Protein AF-A0A2J4ZSD4-F1 (afdb_monomer)

Radius of gyration: 16.49 Å; Cα contacts (8 Å, |Δi|>4): 83; chains: 1; bounding box: 41×46×34 Å

Solvent-accessible surface area (backbone atoms only — not comparable to full-atom values): 6356 Å² total; per-residue (Å²): 134,84,82,76,74,69,75,75,92,71,86,68,59,88,58,62,49,66,68,53,52,52,48,54,52,49,52,50,51,54,51,59,63,45,52,82,78,50,90,62,89,51,60,58,98,82,48,84,94,43,53,69,60,44,31,49,52,46,48,50,68,75,38,33,91,74,43,78,52,44,41,74,80,35,87,60,99,77,35,28,37,20,45,51,85,43,79,44,74,81,72,76,90,68,79,77,67,86,126

pLDDT: mean 73.77, std 15.35, range [35.75, 91.31]

Mean predicted aligned error: 10.5 Å

Sequence (99 aa):
MSNNQLAPCWEFQPYLAEADVQHLLSEIASVLDQLYYHQHVLDSNWSKGVRAYDWVRNHLIQNESSIPGLEMLSKGLNYVLALNKVPLQFSKDCIDNPK

Secondary structure (DSSP, 8-state):
-----PPP-----TT--HHHHHHHHHHHHHHHHHTTT-SSSS--TT-TT-HHHHHHHHHHHHSTTTSTTEEEEE-STT-EEEETTEEEE----------

Foldseek 3Di:
DDPPPPDPPPPDPPLPDPVLVVQLVVQLVVQLVCCVPDPDDQADPPDPPCRSLSSSLSSCVVCVV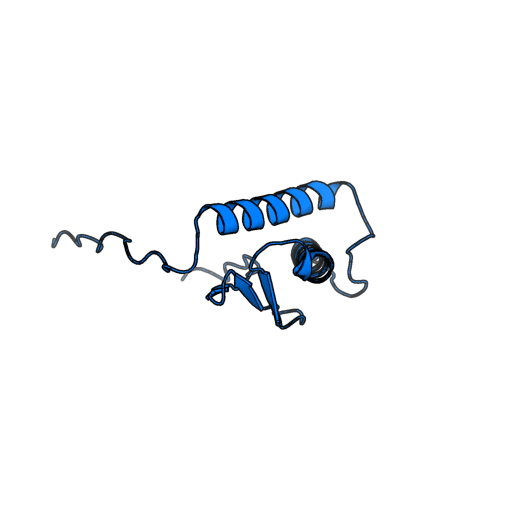VRAQWDFPDSDSQTWIGRSNRIDTDDDPPPVDDD

Organism: NCBI:txid1134687

Structure (mmCIF, N/CA/C/O backbone):
data_AF-A0A2J4ZSD4-F1
#
_entry.id   AF-A0A2J4ZSD4-F1
#
loop_
_atom_site.group_PDB
_atom_site.id
_atom_site.type_symbol
_atom_site.label_atom_id
_atom_site.label_alt_id
_atom_site.label_comp_id
_atom_site.label_asym_id
_atom_site.label_entity_id
_atom_site.label_seq_id
_atom_site.pdbx_PDB_ins_code
_atom_site.Cartn_x
_atom_site.Cartn_y
_atom_site.Cartn_z
_atom_site.occupancy
_atom_site.B_iso_or_equiv
_atom_site.auth_seq_id
_atom_site.auth_comp_id
_atom_site.auth_asym_id
_atom_site.auth_atom_id
_atom_site.pdbx_PDB_model_num
ATOM 1 N N . MET A 1 1 ? -23.871 38.882 1.358 1.00 37.03 1 MET A N 1
ATOM 2 C CA . MET A 1 1 ? -22.960 37.757 1.072 1.00 37.03 1 MET A CA 1
ATOM 3 C C . MET A 1 1 ? -22.898 36.919 2.333 1.00 37.03 1 MET A C 1
ATOM 5 O O . MET A 1 1 ? -22.421 37.416 3.343 1.00 37.03 1 MET A O 1
ATOM 9 N N . SER A 1 2 ? -23.526 35.744 2.333 1.00 42.53 2 SER A N 1
ATOM 10 C CA . SER A 1 2 ? -23.521 34.840 3.483 1.00 42.53 2 SER A CA 1
ATOM 11 C C . SER A 1 2 ? -22.122 34.252 3.634 1.00 42.53 2 SER A C 1
ATOM 13 O O . SER A 1 2 ? -21.605 33.642 2.701 1.00 42.53 2 SER A O 1
ATOM 15 N N . ASN A 1 3 ? -21.507 34.462 4.797 1.00 47.38 3 ASN A N 1
ATOM 16 C CA . ASN A 1 3 ? -20.324 33.725 5.217 1.00 47.38 3 ASN A CA 1
ATOM 17 C C . ASN A 1 3 ? -20.693 32.240 5.237 1.00 47.38 3 ASN A C 1
ATOM 19 O O . ASN A 1 3 ? -21.304 31.771 6.195 1.00 47.38 3 ASN A O 1
ATOM 23 N N . ASN A 1 4 ? -20.357 31.512 4.172 1.00 54.12 4 ASN A N 1
ATOM 24 C CA . ASN A 1 4 ? -20.376 30.058 4.181 1.00 54.12 4 ASN A CA 1
ATOM 25 C C . ASN A 1 4 ? -19.278 29.617 5.155 1.00 54.12 4 ASN A C 1
ATOM 27 O O . ASN A 1 4 ? -18.133 29.408 4.761 1.00 54.12 4 ASN A O 1
ATOM 31 N N . GLN A 1 5 ? -19.616 29.551 6.445 1.00 56.19 5 GLN A N 1
ATOM 32 C CA . GLN A 1 5 ? -18.854 28.801 7.430 1.00 56.19 5 GLN A CA 1
ATOM 33 C C . GLN A 1 5 ? -18.863 27.354 6.947 1.00 56.19 5 GLN A C 1
ATOM 35 O O . GLN A 1 5 ? -19.830 26.624 7.151 1.00 56.19 5 GLN A O 1
ATOM 40 N N . LEU A 1 6 ? -17.813 26.982 6.214 1.00 55.59 6 LEU A N 1
ATOM 41 C CA . LEU A 1 6 ? -17.515 25.595 5.901 1.00 55.59 6 LEU A CA 1
ATOM 42 C C . LEU A 1 6 ? -17.555 24.839 7.228 1.00 55.59 6 LEU A C 1
ATOM 44 O O . LEU A 1 6 ? -16.878 25.237 8.181 1.00 55.59 6 LEU A O 1
ATOM 48 N N . ALA A 1 7 ? -18.411 23.817 7.309 1.00 5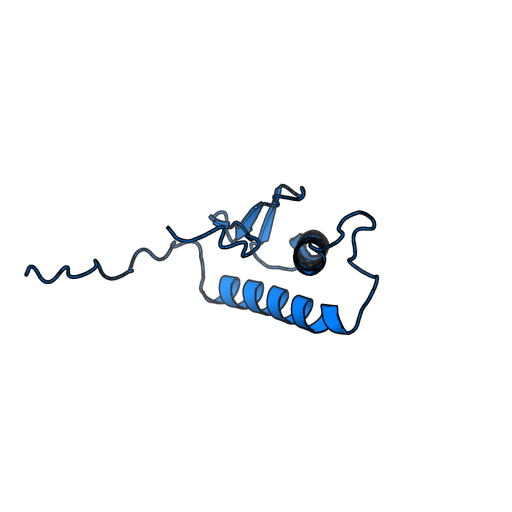4.75 7 ALA A N 1
ATOM 49 C CA . ALA A 1 7 ? -18.476 22.962 8.482 1.00 54.75 7 ALA A CA 1
ATOM 50 C C . ALA A 1 7 ? -17.051 22.468 8.755 1.00 54.75 7 ALA A C 1
ATOM 52 O O . ALA A 1 7 ? -16.398 21.981 7.827 1.00 54.75 7 ALA A O 1
ATOM 53 N N . PRO A 1 8 ? -16.519 22.669 9.967 1.00 50.78 8 PRO A N 1
ATOM 54 C CA . PRO A 1 8 ? -15.139 22.324 10.208 1.00 50.78 8 PRO A CA 1
ATOM 55 C C . PRO A 1 8 ? -14.987 20.807 10.051 1.00 50.78 8 PRO A C 1
ATOM 57 O O . PRO A 1 8 ? -15.855 20.037 10.465 1.00 50.78 8 PRO A O 1
ATOM 60 N N . CYS A 1 9 ? -13.934 20.403 9.347 1.00 56.22 9 CYS A N 1
ATOM 61 C CA . CYS A 1 9 ? -13.704 19.048 8.856 1.00 56.22 9 CYS A CA 1
ATOM 62 C C . CYS A 1 9 ? -13.376 18.100 10.029 1.00 56.22 9 CYS A C 1
ATOM 64 O O . CYS A 1 9 ? -12.222 17.737 10.221 1.00 56.22 9 CYS A O 1
ATOM 66 N N . TRP A 1 10 ? -14.354 17.760 10.874 1.00 51.56 10 TRP A N 1
ATOM 67 C CA . TRP A 1 10 ? -14.141 16.953 12.088 1.00 51.56 10 TRP A CA 1
ATOM 68 C C . TRP A 1 10 ? -14.577 15.492 11.961 1.00 51.56 10 TRP A C 1
ATOM 70 O O . TRP A 1 10 ? -14.439 14.743 12.926 1.00 51.56 10 TRP A O 1
ATOM 80 N N . GLU 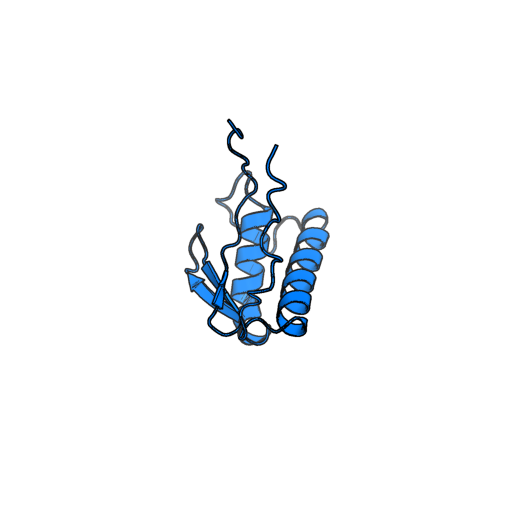A 1 11 ? -15.083 15.047 10.810 1.00 57.34 11 GLU A N 1
ATOM 81 C CA . GLU A 1 11 ? -15.359 13.621 10.593 1.00 57.34 11 GLU A CA 1
ATOM 82 C C . GLU A 1 11 ? -14.063 12.873 10.260 1.00 57.34 11 GLU A C 1
ATOM 84 O O . GLU A 1 11 ? -13.826 12.430 9.137 1.00 57.34 11 GLU A O 1
ATOM 89 N N . PHE A 1 12 ? -13.193 12.737 11.261 1.00 60.97 12 PHE A N 1
ATOM 90 C CA . PHE A 1 12 ? -12.116 11.761 11.203 1.00 60.97 12 PHE A CA 1
ATOM 91 C C . PHE A 1 12 ? -12.736 10.368 11.280 1.00 60.97 12 PHE A C 1
ATOM 93 O O . PHE A 1 12 ? -13.507 10.069 12.194 1.00 60.97 12 PHE A O 1
ATOM 100 N N . GLN A 1 13 ? -12.415 9.509 10.312 1.00 67.88 13 GLN A N 1
ATOM 101 C CA . GLN A 1 13 ? -12.820 8.109 10.371 1.00 67.88 13 GLN A CA 1
ATOM 102 C C . GLN A 1 13 ? -12.196 7.476 11.625 1.00 67.88 13 GLN A C 1
ATOM 104 O O . GLN A 1 13 ? -10.971 7.421 11.716 1.00 67.88 13 GLN A O 1
ATOM 109 N N . PRO A 1 14 ? -12.994 6.985 12.592 1.00 72.75 14 PRO A N 1
ATOM 110 C CA . PRO A 1 14 ? -12.490 6.572 13.906 1.00 72.75 14 PRO A CA 1
ATOM 111 C C . PRO A 1 14 ? -11.558 5.356 13.844 1.00 72.75 14 PRO A C 1
ATOM 113 O O . PRO A 1 14 ? -10.795 5.110 14.772 1.00 72.75 14 PRO A O 1
ATOM 116 N N . TYR A 1 15 ? -11.614 4.599 12.749 1.00 76.19 15 TYR A N 1
ATOM 117 C CA . TYR A 1 15 ? -10.748 3.449 12.493 1.00 76.19 15 TYR A CA 1
ATOM 118 C C . TYR A 1 15 ? -9.441 3.828 11.780 1.00 76.19 15 TYR A C 1
ATOM 120 O O . TYR A 1 15 ? -8.528 3.011 11.693 1.00 76.19 15 TYR A O 1
ATOM 128 N N . LEU A 1 16 ? -9.323 5.068 11.299 1.00 77.88 16 LEU A N 1
ATOM 129 C CA . LEU A 1 16 ? -8.135 5.578 10.628 1.00 77.88 16 LEU A CA 1
ATOM 130 C C . LEU A 1 16 ? -7.213 6.235 11.665 1.00 77.88 16 LEU A C 1
ATOM 132 O O . LEU A 1 16 ? -7.230 7.449 11.865 1.00 77.88 16 LEU A O 1
ATOM 136 N N . ALA A 1 17 ? -6.437 5.417 12.377 1.00 82.62 17 ALA A N 1
ATOM 137 C CA . ALA A 1 17 ? -5.464 5.929 13.333 1.00 82.62 17 ALA A CA 1
ATOM 138 C C . ALA A 1 17 ? -4.362 6.707 12.598 1.00 82.62 17 ALA A C 1
ATOM 140 O O . ALA A 1 17 ? -3.802 6.229 11.612 1.00 82.62 17 ALA A O 1
ATOM 141 N N . GLU A 1 18 ? -4.026 7.897 13.098 1.00 82.75 18 GLU A N 1
ATOM 142 C CA . GLU A 1 18 ? -3.033 8.779 12.470 1.00 82.75 18 GLU A CA 1
ATOM 143 C C . GLU A 1 18 ? -1.682 8.079 12.265 1.00 82.75 18 GLU A C 1
ATOM 145 O O . GLU A 1 18 ? -1.084 8.210 11.201 1.00 82.75 18 GLU A O 1
ATOM 150 N N . ALA A 1 19 ? -1.237 7.287 13.243 1.00 84.94 19 ALA A N 1
ATOM 151 C CA . ALA A 1 19 ? 0.020 6.547 13.166 1.00 84.94 19 ALA A CA 1
ATOM 152 C C . ALA A 1 19 ? 0.045 5.542 12.000 1.00 84.94 19 ALA A C 1
ATOM 154 O O . ALA A 1 19 ? 1.032 5.482 11.267 1.00 84.94 19 ALA A O 1
ATOM 155 N N . ASP A 1 20 ? -1.047 4.804 11.785 1.00 84.81 20 ASP A N 1
ATOM 156 C CA . ASP A 1 20 ? -1.144 3.814 10.706 1.00 84.81 20 ASP A CA 1
ATOM 157 C C . ASP A 1 20 ? -1.166 4.505 9.336 1.00 84.81 20 ASP A C 1
ATOM 159 O O . ASP A 1 20 ? -0.525 4.059 8.384 1.00 84.81 20 ASP A O 1
ATOM 163 N N . VAL A 1 21 ? -1.855 5.648 9.246 1.00 84.94 21 VAL A N 1
ATOM 164 C CA . VAL A 1 21 ? -1.902 6.472 8.0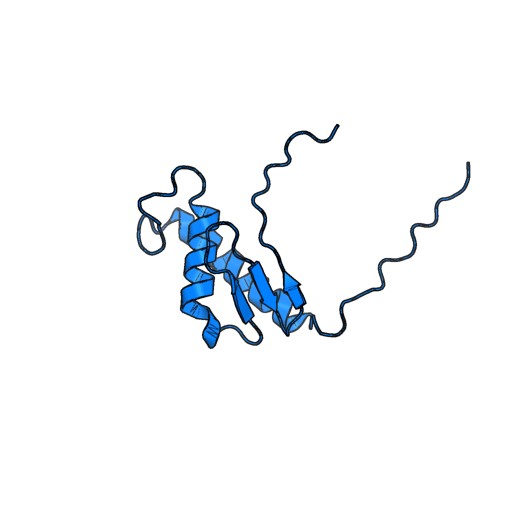30 1.00 84.94 21 VAL A CA 1
ATOM 165 C C . VAL A 1 21 ? -0.528 7.052 7.715 1.00 84.94 21 VAL A C 1
ATOM 167 O O . VAL A 1 21 ? -0.071 6.965 6.578 1.00 84.94 21 VAL A O 1
ATOM 170 N N . GLN A 1 22 ? 0.152 7.624 8.709 1.00 87.00 22 GLN A N 1
ATOM 171 C CA . GLN A 1 22 ? 1.502 8.160 8.543 1.00 87.00 22 GLN A CA 1
ATOM 172 C C . GLN A 1 22 ? 2.487 7.067 8.127 1.00 87.00 22 GLN A C 1
ATOM 174 O O . GLN A 1 22 ? 3.318 7.302 7.251 1.00 87.00 22 GLN A O 1
ATOM 179 N N . HIS A 1 23 ? 2.373 5.866 8.701 1.00 88.06 23 HIS A N 1
ATOM 180 C CA . HIS A 1 23 ? 3.208 4.735 8.320 1.00 88.06 23 HIS A CA 1
ATOM 181 C C . HIS A 1 23 ? 2.966 4.316 6.863 1.00 88.06 23 HIS A C 1
ATOM 183 O O . HIS A 1 23 ? 3.923 4.228 6.095 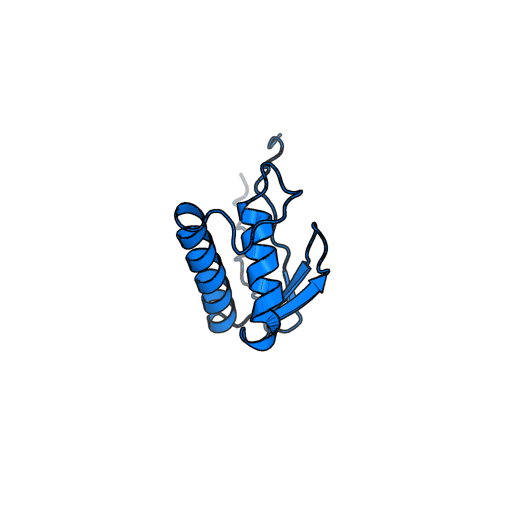1.00 88.06 23 HIS A O 1
ATOM 189 N N . LEU A 1 24 ? 1.702 4.169 6.447 1.00 87.81 24 LEU A N 1
ATOM 190 C CA . LEU A 1 24 ? 1.346 3.857 5.059 1.00 87.81 24 LEU A CA 1
ATOM 191 C C . LEU A 1 24 ? 1.857 4.926 4.077 1.00 87.81 24 LEU A C 1
ATOM 193 O O . LEU A 1 24 ? 2.410 4.595 3.030 1.00 87.81 24 LEU A O 1
ATOM 197 N N . LEU A 1 25 ? 1.700 6.211 4.407 1.00 87.44 25 LEU A N 1
ATOM 198 C CA . LEU A 1 25 ? 2.190 7.310 3.571 1.00 87.44 25 LEU A CA 1
ATOM 199 C C . LEU A 1 25 ? 3.722 7.329 3.484 1.00 87.44 25 LEU A C 1
ATOM 201 O O . LEU A 1 25 ? 4.263 7.585 2.410 1.00 87.44 25 LEU A O 1
ATOM 205 N N . SER A 1 26 ? 4.416 7.028 4.584 1.00 87.81 26 SER A N 1
ATOM 206 C CA . SER A 1 26 ? 5.879 6.920 4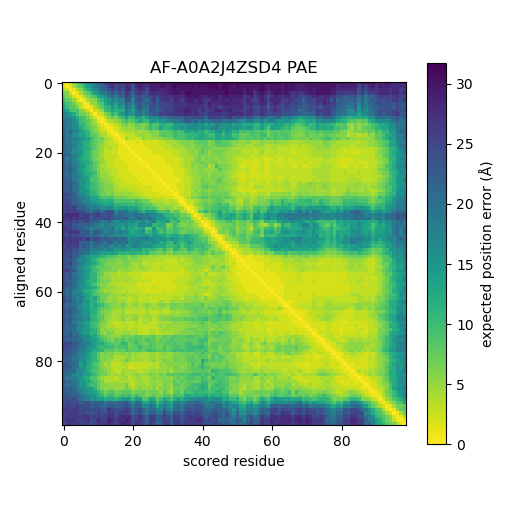.625 1.00 87.81 26 SER A CA 1
ATOM 207 C C . SER A 1 26 ? 6.397 5.767 3.757 1.00 87.81 26 SER A C 1
ATOM 209 O O . SER A 1 26 ? 7.362 5.942 3.009 1.00 87.81 26 SER A O 1
ATOM 211 N N . GLU A 1 27 ? 5.727 4.610 3.791 1.00 88.50 27 GLU A N 1
ATOM 212 C CA . GLU A 1 27 ? 6.022 3.467 2.917 1.00 88.50 27 GLU A CA 1
ATOM 213 C C . GLU A 1 27 ? 5.874 3.853 1.441 1.00 88.50 27 GLU A C 1
ATOM 215 O O . GLU A 1 27 ? 6.801 3.676 0.651 1.00 88.50 27 GLU A O 1
ATOM 220 N N . ILE A 1 28 ? 4.745 4.465 1.070 1.00 86.81 28 ILE A N 1
ATOM 221 C CA . ILE A 1 28 ? 4.500 4.911 -0.308 1.00 86.81 28 ILE A CA 1
ATOM 222 C C . ILE A 1 28 ? 5.553 5.938 -0.748 1.00 86.81 28 ILE A C 1
ATOM 224 O O . ILE A 1 28 ? 6.104 5.816 -1.842 1.00 86.81 28 ILE A O 1
ATOM 228 N N . ALA A 1 29 ? 5.868 6.929 0.091 1.00 85.38 29 ALA A N 1
ATOM 229 C CA . ALA A 1 29 ? 6.879 7.939 -0.216 1.00 85.38 29 ALA A CA 1
ATOM 230 C C . ALA A 1 29 ? 8.269 7.317 -0.429 1.00 85.38 29 ALA A C 1
ATOM 232 O O . ALA A 1 29 ? 8.942 7.640 -1.407 1.00 85.38 29 ALA A O 1
ATOM 233 N N . SER A 1 30 ? 8.666 6.377 0.432 1.00 86.00 30 SER A N 1
ATOM 234 C CA . SER A 1 30 ? 9.949 5.671 0.323 1.00 86.00 30 SER A CA 1
ATOM 235 C C . SER A 1 30 ? 10.050 4.878 -0.981 1.00 86.00 30 SER A C 1
ATOM 237 O O . SER A 1 30 ? 11.083 4.880 -1.649 1.00 86.00 30 SER A O 1
ATOM 239 N N . VAL A 1 31 ? 8.958 4.231 -1.382 1.00 85.06 31 VAL A N 1
ATOM 240 C CA . VAL A 1 31 ? 8.876 3.467 -2.632 1.00 85.06 31 VAL A CA 1
ATOM 241 C C . VAL A 1 31 ? 8.968 4.376 -3.857 1.00 85.06 31 VAL A C 1
ATOM 243 O O . VAL A 1 31 ? 9.647 4.045 -4.831 1.00 85.06 31 VAL A O 1
ATOM 246 N N . LEU A 1 32 ? 8.310 5.534 -3.811 1.00 82.19 32 LEU A N 1
ATOM 247 C CA . LEU A 1 32 ? 8.376 6.525 -4.884 1.00 82.19 32 LEU A CA 1
ATOM 248 C C . LEU A 1 32 ? 9.780 7.128 -5.027 1.00 82.19 32 LEU A C 1
ATOM 250 O O . LEU A 1 32 ? 10.211 7.367 -6.153 1.00 82.19 32 LEU A O 1
ATOM 254 N N . ASP A 1 33 ? 10.518 7.305 -3.930 1.00 82.19 33 ASP A N 1
ATOM 255 C CA . ASP A 1 33 ? 11.914 7.763 -3.968 1.00 82.19 33 ASP A CA 1
ATOM 256 C C . ASP A 1 33 ? 12.843 6.707 -4.606 1.00 82.19 33 ASP A C 1
ATOM 258 O O . ASP A 1 33 ? 13.713 7.007 -5.428 1.00 82.19 33 ASP A O 1
ATOM 262 N N . GLN A 1 34 ? 12.591 5.421 -4.332 1.00 78.81 34 GLN A N 1
ATOM 263 C CA . GLN A 1 34 ? 13.345 4.305 -4.918 1.00 78.81 34 GLN A CA 1
ATOM 264 C C . GLN A 1 34 ? 13.115 4.119 -6.423 1.00 78.81 34 GLN A C 1
ATOM 266 O O . GLN A 1 34 ? 13.983 3.554 -7.103 1.00 78.81 34 GLN A O 1
ATOM 271 N N . LEU A 1 35 ? 11.982 4.589 -6.952 1.00 75.81 35 LEU A N 1
ATOM 272 C CA . LEU A 1 35 ? 11.598 4.442 -8.358 1.00 75.81 35 LEU A CA 1
ATOM 273 C C . LEU A 1 35 ? 12.603 5.083 -9.323 1.00 75.81 35 LEU A C 1
ATOM 275 O O . LEU A 1 35 ? 12.790 4.595 -10.446 1.00 75.81 35 LEU A O 1
ATOM 279 N N . TYR A 1 36 ? 13.261 6.162 -8.893 1.00 68.19 36 TYR A N 1
ATOM 280 C CA . TYR A 1 36 ? 14.298 6.826 -9.682 1.00 68.19 36 TYR A CA 1
ATOM 281 C C . TYR A 1 36 ? 15.531 5.930 -9.884 1.00 68.19 36 TYR A C 1
ATOM 283 O O . TYR A 1 36 ? 16.144 5.952 -10.950 1.00 68.19 36 TYR A O 1
ATOM 291 N N . TYR A 1 37 ? 15.862 5.100 -8.891 1.00 68.25 37 TYR A N 1
ATOM 292 C CA . TYR A 1 37 ? 17.108 4.329 -8.849 1.00 68.25 37 TYR A CA 1
ATOM 293 C C . TYR A 1 37 ? 16.972 2.880 -9.325 1.00 68.25 37 TYR A C 1
ATOM 295 O O . TYR A 1 37 ? 17.936 2.302 -9.824 1.00 68.25 37 TYR A O 1
ATOM 303 N N . HIS A 1 38 ? 15.793 2.276 -9.190 1.00 64.25 38 HIS A N 1
ATOM 304 C CA . HIS A 1 38 ? 15.583 0.866 -9.512 1.00 64.25 38 HIS A CA 1
ATOM 305 C C . HIS A 1 38 ? 14.732 0.774 -10.759 1.00 64.25 38 HIS A C 1
ATOM 307 O O . HIS A 1 38 ? 13.579 1.159 -10.713 1.00 64.25 38 HIS A O 1
ATOM 313 N N . GLN A 1 39 ? 15.260 0.276 -11.874 1.00 60.31 39 GLN A N 1
ATOM 314 C CA . GLN A 1 39 ? 14.529 0.326 -13.143 1.00 60.31 39 GLN A CA 1
ATOM 315 C C . GLN A 1 39 ? 13.631 -0.898 -13.404 1.00 60.31 39 GLN A C 1
ATOM 317 O O . GLN A 1 39 ? 12.903 -0.871 -14.381 1.00 60.31 39 GLN A O 1
ATOM 322 N N . HIS A 1 40 ? 13.654 -1.957 -12.571 1.00 59.91 40 HIS A N 1
ATOM 323 C CA . HIS A 1 40 ? 13.057 -3.248 -12.977 1.00 59.91 40 HIS A CA 1
ATOM 324 C C . HIS A 1 40 ? 12.466 -4.166 -11.884 1.00 59.91 40 HIS A C 1
ATOM 326 O O . HIS A 1 40 ? 11.889 -5.188 -12.239 1.00 59.91 40 HIS A O 1
ATOM 332 N N . VAL A 1 41 ? 12.598 -3.882 -10.580 1.00 67.00 41 VAL A N 1
ATOM 333 C CA . VAL A 1 41 ? 12.231 -4.877 -9.539 1.00 67.00 41 VAL A CA 1
ATOM 334 C C . VAL A 1 41 ? 10.718 -5.005 -9.345 1.00 67.00 41 VAL A C 1
ATOM 336 O O . VAL A 1 41 ? 10.209 -6.120 -9.261 1.00 67.00 41 VAL A O 1
ATOM 339 N N . LEU A 1 42 ? 9.999 -3.881 -9.293 1.00 62.62 42 LEU A N 1
ATOM 340 C CA . LEU A 1 42 ? 8.541 -3.849 -9.109 1.00 62.62 42 LEU A CA 1
ATOM 341 C C . LEU A 1 42 ? 7.802 -3.387 -10.372 1.00 62.62 42 LEU A C 1
ATOM 343 O O . LEU A 1 42 ? 6.619 -3.056 -10.308 1.00 62.62 42 LEU A O 1
ATOM 347 N N . ASP A 1 43 ? 8.484 -3.379 -11.518 1.00 64.62 43 ASP A N 1
ATOM 348 C CA . ASP A 1 43 ? 7.895 -2.964 -12.786 1.00 64.62 43 ASP A CA 1
ATOM 349 C C . ASP A 1 43 ? 7.057 -4.082 -13.406 1.00 64.62 43 ASP A C 1
ATOM 351 O O . ASP A 1 43 ? 7.493 -5.219 -13.595 1.00 64.62 43 ASP A O 1
ATOM 355 N N . SER A 1 44 ? 5.842 -3.727 -13.798 1.00 62.28 44 SER A N 1
ATOM 356 C CA . SER A 1 44 ? 5.012 -4.553 -14.658 1.00 62.28 44 SER A CA 1
ATOM 357 C C . SER A 1 44 ? 5.461 -4.371 -16.114 1.00 62.28 44 SER A C 1
ATOM 359 O O . SER A 1 44 ? 5.420 -3.268 -16.655 1.00 62.28 44 SER A O 1
ATOM 361 N N . ASN A 1 45 ? 5.801 -5.457 -16.817 1.00 61.00 45 ASN A N 1
ATOM 362 C CA . ASN A 1 45 ? 6.225 -5.416 -18.234 1.00 61.00 45 ASN A CA 1
ATOM 363 C C . ASN A 1 45 ? 5.201 -4.778 -19.210 1.00 61.00 45 ASN A C 1
ATOM 365 O O . ASN A 1 45 ? 5.503 -4.555 -20.382 1.00 61.00 45 ASN A O 1
ATOM 369 N N . TRP A 1 46 ? 3.982 -4.503 -18.745 1.00 56.69 46 TRP A N 1
ATOM 370 C CA . TRP A 1 46 ? 2.828 -4.042 -19.515 1.00 56.69 46 TRP A CA 1
ATOM 371 C C . TRP A 1 46 ? 2.387 -2.607 -19.162 1.00 56.69 46 TRP A C 1
ATOM 373 O O . TRP A 1 46 ? 1.535 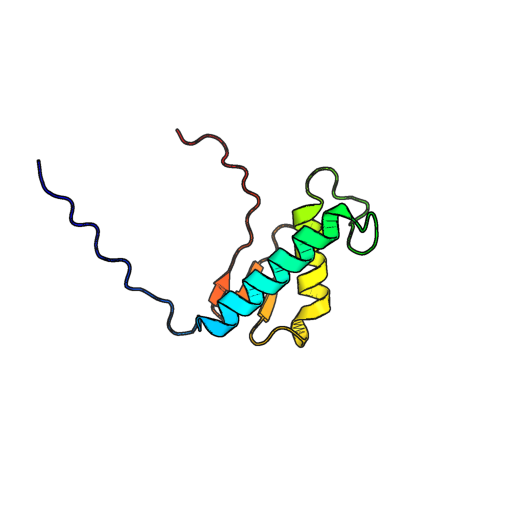-2.047 -19.849 1.00 56.69 46 TRP A O 1
ATOM 383 N N . SER A 1 47 ? 2.994 -1.966 -18.156 1.00 59.22 47 SER A N 1
ATOM 384 C CA . SER A 1 47 ? 2.547 -0.687 -17.588 1.00 59.22 47 SER A CA 1
ATOM 385 C C . SER A 1 47 ? 3.353 0.513 -18.119 1.00 59.22 47 SER A C 1
ATOM 387 O O . SER A 1 47 ? 4.071 1.198 -17.384 1.00 59.22 47 SER A O 1
ATOM 389 N N . LYS A 1 48 ? 3.271 0.791 -19.427 1.00 59.22 48 LYS A N 1
ATOM 390 C CA . LYS A 1 48 ? 3.930 1.974 -20.018 1.00 59.22 48 LYS A CA 1
ATOM 391 C C . LYS A 1 48 ? 3.218 3.262 -19.573 1.00 59.22 48 LYS A C 1
ATOM 393 O O . LYS A 1 48 ? 2.029 3.418 -19.817 1.00 59.22 48 LYS A O 1
ATOM 398 N N . GLY A 1 49 ? 3.945 4.187 -18.939 1.00 64.38 49 GLY A N 1
ATOM 399 C CA . GLY A 1 49 ? 3.433 5.507 -18.524 1.00 64.38 49 GLY A CA 1
ATOM 400 C C . GLY A 1 49 ? 2.758 5.570 -17.145 1.00 64.38 49 GLY A C 1
ATOM 401 O O . GLY A 1 49 ? 2.480 6.661 -16.665 1.00 64.38 49 GLY A O 1
ATOM 402 N N . VAL A 1 50 ? 2.551 4.433 -16.474 1.00 71.25 50 VAL A N 1
ATOM 403 C CA . VAL A 1 50 ? 1.951 4.334 -15.120 1.00 71.25 50 VAL A CA 1
ATOM 404 C C . VAL A 1 50 ? 2.883 3.612 -14.140 1.00 71.25 50 VAL A C 1
ATOM 406 O O . VAL A 1 50 ? 2.455 2.966 -13.191 1.00 71.25 50 VAL A O 1
ATOM 409 N N . ARG A 1 51 ? 4.193 3.742 -14.371 1.00 76.75 51 ARG A N 1
ATOM 410 C CA . ARG A 1 51 ? 5.246 3.027 -13.643 1.00 76.75 51 ARG A CA 1
ATOM 411 C C . ARG A 1 51 ? 5.165 3.223 -12.128 1.00 76.75 51 ARG A C 1
ATOM 413 O O . ARG A 1 51 ? 5.165 2.248 -11.396 1.00 76.75 51 ARG A O 1
ATOM 420 N N . ALA A 1 52 ? 5.019 4.465 -11.666 1.00 79.12 52 ALA A N 1
ATOM 421 C CA . ALA A 1 52 ? 4.901 4.775 -10.238 1.00 79.12 52 ALA A CA 1
ATOM 422 C C . ALA A 1 52 ? 3.671 4.148 -9.582 1.00 79.12 52 ALA A C 1
ATOM 424 O O . ALA A 1 52 ? 3.748 3.645 -8.465 1.00 79.12 52 ALA A O 1
ATOM 425 N N . TYR A 1 53 ? 2.557 4.122 -10.306 1.00 80.12 53 TYR A N 1
ATOM 426 C CA . TYR A 1 53 ? 1.318 3.529 -9.830 1.00 80.12 53 TYR A CA 1
ATOM 427 C C . TYR A 1 53 ? 1.456 2.014 -9.634 1.00 80.12 53 TYR A C 1
ATOM 429 O O . TYR A 1 53 ? 1.094 1.483 -8.583 1.00 80.12 53 TYR A O 1
ATOM 437 N N . ASP A 1 54 ? 2.040 1.332 -10.620 1.00 80.88 54 ASP A N 1
ATOM 438 C CA . ASP A 1 54 ? 2.273 -0.111 -10.569 1.00 80.88 54 ASP A CA 1
ATOM 439 C C . ASP A 1 54 ? 3.344 -0.497 -9.551 1.00 80.88 54 ASP A C 1
ATOM 441 O O . ASP A 1 54 ? 3.211 -1.520 -8.881 1.00 80.88 54 ASP A O 1
ATOM 445 N N . TRP A 1 55 ? 4.362 0.344 -9.379 1.00 84.38 55 TRP A N 1
ATOM 446 C CA . TRP A 1 55 ? 5.417 0.138 -8.396 1.00 84.38 55 TRP A CA 1
ATOM 447 C C . TRP A 1 55 ? 4.858 0.170 -6.971 1.00 84.38 55 TRP A C 1
ATOM 449 O O . TRP A 1 55 ? 5.101 -0.749 -6.189 1.00 84.38 55 TRP A O 1
ATOM 459 N N . VAL A 1 56 ? 4.048 1.186 -6.651 1.00 86.69 56 VAL A N 1
ATOM 460 C CA . VAL A 1 56 ? 3.366 1.288 -5.352 1.00 86.69 56 VAL A CA 1
ATOM 461 C C . VAL A 1 56 ? 2.408 0.114 -5.162 1.00 86.69 56 VAL A C 1
ATOM 463 O O . VAL A 1 56 ? 2.454 -0.546 -4.127 1.00 86.69 56 VAL A O 1
ATOM 466 N N . ARG A 1 57 ? 1.601 -0.222 -6.178 1.00 87.44 57 ARG A N 1
ATOM 467 C CA . ARG A 1 57 ? 0.706 -1.390 -6.144 1.00 87.44 57 ARG A CA 1
ATOM 468 C C . ARG A 1 57 ? 1.464 -2.668 -5.788 1.00 87.44 57 ARG A C 1
ATOM 470 O O . ARG A 1 57 ? 1.056 -3.401 -4.892 1.00 87.44 57 ARG A O 1
ATOM 477 N N . ASN A 1 58 ? 2.545 -2.954 -6.509 1.00 88.25 58 ASN A N 1
ATOM 478 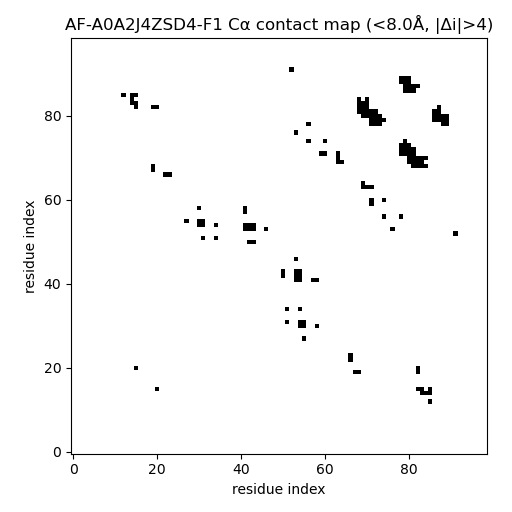C CA . ASN A 1 58 ? 3.318 -4.178 -6.332 1.00 88.25 58 ASN A CA 1
ATOM 479 C C . ASN A 1 58 ? 4.011 -4.206 -4.960 1.00 88.25 58 ASN A C 1
ATOM 481 O O . ASN A 1 58 ? 4.005 -5.257 -4.322 1.00 88.25 58 ASN A O 1
ATOM 485 N N . HIS A 1 59 ? 4.516 -3.068 -4.468 1.00 89.31 59 HIS A N 1
ATOM 486 C CA . HIS A 1 59 ? 5.071 -2.959 -3.112 1.00 89.31 59 HIS A CA 1
ATOM 487 C C . HIS A 1 59 ? 4.032 -3.275 -2.039 1.00 89.31 59 HIS A C 1
ATOM 489 O O . HIS A 1 59 ? 4.289 -4.091 -1.156 1.00 89.31 59 HIS A O 1
ATOM 495 N N . LEU A 1 60 ? 2.846 -2.671 -2.132 1.00 89.69 60 LEU A N 1
ATOM 496 C CA . LEU A 1 60 ? 1.770 -2.878 -1.162 1.00 89.69 60 LEU A CA 1
ATOM 497 C C . LEU A 1 60 ? 1.256 -4.323 -1.184 1.00 89.69 60 LEU A C 1
ATOM 499 O O . LEU A 1 60 ? 1.001 -4.893 -0.131 1.00 89.69 60 LEU A O 1
ATOM 503 N N . ILE A 1 61 ? 1.170 -4.954 -2.362 1.00 89.62 61 ILE A N 1
ATOM 504 C CA . ILE A 1 61 ? 0.810 -6.378 -2.479 1.00 89.62 61 ILE A CA 1
ATOM 505 C C . ILE A 1 61 ? 1.868 -7.278 -1.827 1.00 89.62 61 ILE A C 1
ATOM 507 O O . ILE A 1 61 ? 1.512 -8.262 -1.184 1.00 89.62 61 ILE A O 1
ATOM 511 N N . GLN A 1 62 ? 3.156 -6.977 -2.008 1.00 89.81 62 GLN A N 1
ATOM 512 C CA . GLN A 1 62 ? 4.245 -7.778 -1.439 1.00 89.81 62 GLN A CA 1
ATOM 513 C C . GLN A 1 62 ? 4.371 -7.612 0.080 1.00 89.81 62 GLN A C 1
ATOM 515 O O . GLN A 1 62 ? 4.740 -8.566 0.761 1.00 89.81 62 GLN A O 1
ATOM 520 N N . ASN A 1 63 ? 4.046 -6.429 0.605 1.00 89.44 63 ASN A N 1
ATOM 521 C CA . ASN A 1 63 ? 4.208 -6.075 2.017 1.00 89.44 63 ASN A CA 1
ATOM 522 C C . ASN A 1 63 ? 2.884 -6.016 2.794 1.00 89.44 63 ASN A C 1
ATOM 524 O O . ASN A 1 63 ? 2.863 -5.522 3.919 1.00 89.44 63 ASN A O 1
ATOM 528 N N . GLU A 1 64 ? 1.794 -6.549 2.235 1.00 88.94 64 GLU A N 1
ATOM 529 C CA . GLU A 1 64 ? 0.451 -6.549 2.837 1.00 88.94 64 GLU A CA 1
ATOM 530 C C . GLU A 1 64 ? 0.461 -7.080 4.280 1.00 88.94 64 GLU A C 1
ATOM 532 O O . GLU A 1 64 ? -0.118 -6.474 5.171 1.00 88.94 64 GLU A O 1
ATOM 537 N N . SER A 1 65 ? 1.191 -8.168 4.543 1.00 87.06 65 SER A N 1
ATOM 538 C CA . SER A 1 65 ? 1.315 -8.751 5.887 1.00 87.06 65 SER A CA 1
ATOM 539 C C . SER A 1 65 ? 2.224 -7.971 6.843 1.00 87.06 65 SER A C 1
ATOM 541 O O . SER A 1 65 ? 2.205 -8.231 8.044 1.00 87.06 65 SER A O 1
ATOM 543 N N . SER A 1 66 ? 3.066 -7.083 6.315 1.00 88.50 66 SER A N 1
ATOM 544 C CA . SER A 1 66 ? 4.074 -6.336 7.074 1.00 88.50 66 SER A CA 1
ATOM 545 C C . SER A 1 66 ? 3.576 -4.956 7.500 1.00 88.50 66 SER A C 1
ATOM 547 O O . SER A 1 66 ? 4.049 -4.437 8.507 1.00 88.50 66 SER A O 1
ATOM 549 N N . ILE A 1 67 ? 2.631 -4.373 6.754 1.00 85.94 67 ILE A N 1
ATOM 550 C CA . ILE A 1 67 ? 2.034 -3.069 7.053 1.00 85.94 67 ILE A CA 1
ATOM 551 C C . ILE A 1 67 ? 0.800 -3.291 7.945 1.00 85.94 67 ILE A C 1
ATOM 553 O O . ILE A 1 67 ? -0.183 -3.887 7.494 1.00 85.94 67 ILE A O 1
ATOM 557 N N . PRO A 1 68 ? 0.810 -2.831 9.209 1.00 85.25 68 PRO A N 1
ATOM 558 C CA . PRO A 1 68 ? -0.303 -3.044 10.126 1.00 85.25 68 PRO A CA 1
ATOM 559 C C . PRO A 1 68 ? -1.619 -2.478 9.587 1.00 85.25 68 PRO A C 1
ATOM 561 O O . PRO A 1 68 ? -1.690 -1.334 9.144 1.00 85.25 68 PRO A O 1
ATOM 564 N N . GLY A 1 69 ? -2.671 -3.296 9.632 1.00 85.19 69 GLY A N 1
ATOM 565 C CA . GLY A 1 69 ? -4.017 -2.881 9.242 1.00 85.19 69 GLY A CA 1
ATOM 566 C C . GLY A 1 69 ? -4.247 -2.751 7.736 1.00 85.19 69 GLY A C 1
ATOM 567 O O . GLY A 1 69 ? -5.382 -2.471 7.350 1.00 85.19 69 GLY A O 1
ATOM 568 N N . LEU A 1 70 ? -3.223 -2.956 6.899 1.00 89.81 70 LEU A N 1
ATOM 569 C CA . LEU A 1 70 ? -3.352 -2.928 5.448 1.00 89.81 70 LEU A CA 1
ATOM 570 C C . LEU A 1 70 ? -4.004 -4.217 4.937 1.00 89.81 70 LEU A C 1
ATOM 572 O O . LEU A 1 70 ? -3.581 -5.322 5.259 1.00 89.81 70 LEU A O 1
ATOM 576 N N . GLU A 1 71 ? -5.012 -4.063 4.089 1.00 91.31 71 GLU A N 1
ATOM 577 C CA . GLU A 1 71 ? -5.669 -5.158 3.382 1.00 91.31 71 GLU A CA 1
ATOM 578 C C . GLU A 1 71 ? -5.866 -4.770 1.916 1.00 91.31 71 GLU A C 1
ATOM 580 O O . GLU A 1 71 ? -6.413 -3.716 1.599 1.00 91.31 71 GLU A O 1
ATOM 585 N N . MET A 1 72 ? -5.447 -5.621 0.989 1.00 88.88 72 MET A N 1
ATOM 586 C CA . MET A 1 72 ? -5.630 -5.397 -0.441 1.00 88.88 72 MET A CA 1
ATOM 587 C C . MET A 1 72 ? -6.976 -5.978 -0.891 1.00 88.88 72 MET A C 1
ATOM 589 O O . MET A 1 72 ? -7.057 -7.136 -1.304 1.00 88.88 72 MET A O 1
ATOM 593 N N . LEU A 1 73 ? -8.029 -5.154 -0.875 1.00 86.81 73 LEU A N 1
ATOM 594 C CA . LEU A 1 73 ? -9.384 -5.531 -1.314 1.00 86.81 73 LEU A CA 1
ATOM 595 C C . LEU A 1 73 ? -9.453 -5.886 -2.808 1.00 86.81 73 LEU A C 1
ATOM 597 O O . LEU A 1 73 ? -10.215 -6.758 -3.222 1.00 86.81 73 LEU A O 1
ATOM 601 N N . SER A 1 74 ? -8.658 -5.206 -3.635 1.00 86.50 74 SER A N 1
ATOM 602 C CA . SER A 1 74 ? -8.476 -5.531 -5.051 1.00 86.50 74 SER A CA 1
ATOM 603 C C . SER A 1 74 ? -7.005 -5.432 -5.410 1.00 86.50 74 SER A C 1
ATOM 605 O O . SER A 1 74 ? -6.345 -4.453 -5.077 1.00 86.50 74 SER A O 1
ATOM 607 N N . LYS A 1 75 ? -6.504 -6.426 -6.146 1.00 84.44 75 LYS A N 1
ATOM 608 C CA . LYS A 1 75 ? -5.115 -6.480 -6.626 1.00 84.44 75 LYS A CA 1
ATOM 609 C C . LYS A 1 75 ? -4.996 -6.120 -8.110 1.00 84.44 75 LYS A C 1
ATOM 611 O O . LYS A 1 75 ? -3.923 -6.283 -8.676 1.00 84.44 75 LYS A O 1
ATOM 616 N N . GLY A 1 76 ? -6.063 -5.662 -8.770 1.00 79.69 76 GLY A N 1
ATOM 617 C CA . GLY A 1 76 ? -6.037 -5.232 -10.180 1.00 79.69 76 GLY A CA 1
ATOM 618 C C . GLY A 1 76 ? -5.319 -3.891 -10.405 1.00 79.69 76 GLY A C 1
ATOM 619 O O . GLY A 1 76 ? -4.732 -3.337 -9.483 1.00 79.69 76 GLY A O 1
ATOM 620 N N . LEU A 1 77 ? -5.382 -3.341 -11.625 1.00 73.56 77 LEU A N 1
ATOM 621 C CA . LEU A 1 77 ? -4.874 -1.986 -11.941 1.00 73.56 77 LEU A CA 1
ATOM 622 C C . LEU A 1 77 ? -5.699 -0.855 -11.307 1.00 73.56 77 LEU A C 1
ATOM 624 O O . LEU A 1 77 ? -5.298 0.296 -11.326 1.00 73.56 77 LEU A O 1
ATOM 628 N N . ASN A 1 78 ? -6.873 -1.162 -10.783 1.00 74.56 78 ASN A N 1
ATOM 629 C CA . ASN A 1 78 ? -7.723 -0.267 -10.009 1.00 74.56 78 ASN A CA 1
ATOM 630 C C . ASN A 1 78 ? -7.691 -0.689 -8.539 1.00 74.56 78 ASN A C 1
ATOM 632 O O . ASN A 1 78 ? -8.745 -0.828 -7.917 1.00 74.56 78 ASN A O 1
ATOM 636 N N . TYR A 1 79 ? -6.502 -1.026 -8.033 1.00 79.56 79 TYR A N 1
ATOM 637 C CA . TYR A 1 79 ? -6.377 -1.618 -6.712 1.00 79.56 79 TYR A CA 1
ATOM 638 C C . TYR A 1 79 ? -7.044 -0.728 -5.665 1.00 79.56 79 TYR A C 1
ATOM 640 O O . TYR A 1 79 ? -6.940 0.500 -5.678 1.00 79.56 79 TYR A O 1
ATOM 648 N N . VAL A 1 80 ? -7.765 -1.391 -4.776 1.00 83.25 80 VAL A N 1
ATOM 649 C CA . VAL A 1 80 ? -8.398 -0.775 -3.621 1.00 83.25 80 VAL A CA 1
ATOM 650 C C . VAL A 1 80 ? -7.733 -1.424 -2.433 1.00 83.25 80 VAL A C 1
ATOM 652 O O . VAL A 1 80 ? -7.648 -2.653 -2.370 1.00 83.25 80 VAL A O 1
ATOM 655 N N . LEU A 1 81 ? -7.235 -0.598 -1.531 1.00 87.88 81 LEU A N 1
ATOM 656 C CA . LEU A 1 81 ? -6.697 -1.050 -0.263 1.00 87.88 81 LEU A CA 1
ATOM 657 C C . LEU A 1 81 ? -7.666 -0.651 0.842 1.00 87.88 81 LEU A C 1
ATOM 659 O O . LEU A 1 81 ? -8.485 0.241 0.664 1.00 87.88 81 LEU A O 1
ATOM 663 N N . ALA A 1 82 ? -7.602 -1.312 1.977 1.00 88.06 82 ALA A N 1
ATOM 664 C CA . ALA A 1 82 ? -8.225 -0.858 3.195 1.00 88.06 82 ALA A CA 1
ATOM 665 C C . ALA A 1 82 ? -7.145 -0.695 4.253 1.00 88.06 82 ALA A C 1
ATOM 667 O O . ALA A 1 82 ? -6.216 -1.494 4.321 1.00 88.06 82 ALA A O 1
ATOM 668 N N . LEU A 1 83 ? -7.279 0.343 5.068 1.00 88.25 83 LEU A N 1
ATOM 669 C CA . LEU A 1 83 ? -6.498 0.509 6.282 1.00 88.25 83 LEU A CA 1
ATOM 670 C C . LEU A 1 83 ? -7.464 0.406 7.456 1.00 88.25 83 LEU A C 1
ATOM 672 O O . LEU A 1 83 ? -8.422 1.175 7.532 1.00 88.25 83 LEU A O 1
ATOM 676 N N . ASN A 1 84 ? -7.269 -0.580 8.330 1.00 86.81 84 ASN A N 1
ATOM 677 C CA . ASN A 1 84 ? -8.162 -0.859 9.458 1.00 86.81 84 ASN A CA 1
ATOM 678 C C . ASN A 1 84 ? -9.643 -0.948 9.040 1.00 86.81 84 ASN A C 1
ATOM 680 O O . ASN A 1 84 ? -10.525 -0.387 9.691 1.00 86.81 84 ASN A O 1
ATOM 684 N N . LYS A 1 85 ? -9.922 -1.668 7.942 1.00 84.00 85 LYS A N 1
ATOM 685 C CA . LYS A 1 85 ? -11.260 -1.844 7.333 1.00 84.00 85 LYS A CA 1
ATOM 686 C C . LYS A 1 85 ? -11.872 -0.584 6.709 1.00 84.00 85 LYS A C 1
ATOM 688 O O . LYS A 1 85 ? -13.015 -0.635 6.257 1.00 84.00 85 LYS A O 1
ATOM 693 N N . VAL A 1 86 ? -11.138 0.525 6.645 1.00 84.19 86 VAL A N 1
ATOM 694 C CA . VAL A 1 86 ? -11.563 1.716 5.904 1.00 84.19 86 VAL A CA 1
ATOM 695 C C . VAL A 1 86 ? -11.017 1.628 4.482 1.00 84.19 86 VAL A C 1
ATOM 697 O O . VAL A 1 86 ? -9.796 1.617 4.322 1.00 84.19 86 VAL A O 1
ATOM 700 N N . PRO A 1 87 ? -11.871 1.559 3.447 1.00 83.56 87 PRO A N 1
ATOM 701 C CA . PRO A 1 87 ? -11.412 1.487 2.069 1.00 83.56 87 PRO A CA 1
ATOM 702 C C . PRO A 1 87 ? -10.763 2.809 1.644 1.00 83.56 87 PRO A C 1
ATOM 704 O O . PRO A 1 87 ? -11.324 3.890 1.818 1.00 83.56 87 PRO A O 1
ATOM 707 N N . LEU A 1 88 ? -9.584 2.699 1.050 1.00 83.25 88 LEU A N 1
ATOM 708 C CA . LEU A 1 88 ? -8.775 3.763 0.485 1.00 83.25 88 LEU A CA 1
ATOM 709 C C . LEU A 1 88 ? -8.506 3.439 -0.988 1.00 83.25 88 LEU A C 1
ATOM 711 O O . LEU A 1 88 ? -8.215 2.303 -1.370 1.00 83.25 88 LEU A O 1
ATOM 715 N N . GLN A 1 89 ? -8.588 4.458 -1.833 1.00 79.69 89 GLN A N 1
ATOM 716 C CA . GLN A 1 89 ? -8.265 4.330 -3.245 1.00 79.69 89 GLN A CA 1
ATOM 717 C C . GLN A 1 89 ? -7.039 5.174 -3.552 1.00 79.69 89 GLN A C 1
ATOM 719 O O . GLN A 1 89 ? -7.055 6.392 -3.384 1.00 79.69 89 GLN A O 1
ATOM 724 N N . PHE A 1 90 ? -5.986 4.527 -4.045 1.00 74.81 90 PHE A N 1
ATOM 725 C CA . PHE A 1 90 ? -4.871 5.244 -4.636 1.00 74.81 90 PHE A CA 1
ATOM 726 C C . PHE A 1 90 ? -5.256 5.609 -6.071 1.00 74.81 90 PHE A C 1
ATOM 728 O O . PHE A 1 90 ? -5.475 4.737 -6.918 1.00 74.81 90 PHE A O 1
ATOM 735 N N . SER A 1 91 ? -5.409 6.905 -6.324 1.00 70.06 91 SER A N 1
ATOM 736 C CA . SER A 1 91 ? -5.747 7.449 -7.636 1.00 70.06 91 SER A CA 1
ATOM 737 C C . SER A 1 91 ? -4.480 7.913 -8.342 1.00 70.06 91 SER A C 1
ATOM 739 O O . SER A 1 91 ? -3.593 8.491 -7.722 1.00 70.06 91 SER A O 1
ATOM 741 N N . LYS A 1 92 ? -4.407 7.710 -9.659 1.00 66.62 92 LYS A N 1
ATOM 742 C CA . LYS A 1 92 ? -3.497 8.500 -10.491 1.00 66.62 92 LYS A CA 1
ATOM 743 C C . LYS A 1 92 ? -4.054 9.924 -10.537 1.00 66.62 92 LYS A C 1
ATOM 745 O O . LYS A 1 92 ? -5.233 10.090 -10.843 1.00 66.62 92 LYS A O 1
ATOM 750 N N . ASP A 1 93 ? -3.240 10.934 -10.253 1.00 51.75 93 ASP A N 1
ATOM 751 C CA . ASP A 1 93 ? -3.589 12.327 -10.547 1.00 51.75 93 ASP A CA 1
ATOM 752 C C . ASP A 1 93 ? -3.597 12.524 -12.071 1.00 51.75 93 ASP A C 1
ATOM 754 O O . ASP A 1 93 ? -2.708 13.117 -12.672 1.00 51.75 93 ASP A O 1
ATOM 758 N N . CYS A 1 94 ? -4.614 11.985 -12.735 1.00 48.50 94 CYS A N 1
ATOM 759 C CA . CYS A 1 94 ? -5.156 12.639 -13.906 1.00 48.50 94 CYS A CA 1
ATOM 760 C C . CYS A 1 94 ? -6.245 13.551 -13.352 1.00 48.50 94 CYS A C 1
ATOM 762 O O . CYS A 1 94 ? -7.386 13.128 -13.175 1.00 48.50 94 CYS A O 1
ATOM 764 N N . ILE A 1 95 ? -5.883 14.797 -13.035 1.00 42.03 95 ILE A N 1
ATOM 765 C CA . ILE A 1 95 ? -6.872 15.871 -12.976 1.00 42.03 95 ILE A CA 1
ATOM 766 C C . ILE A 1 95 ? -7.337 16.050 -14.426 1.00 42.03 95 ILE A C 1
ATOM 768 O O . ILE A 1 95 ? -6.829 16.901 -15.152 1.00 42.03 95 ILE A O 1
ATOM 772 N N . ASP A 1 96 ? -8.227 15.174 -14.892 1.00 40.78 96 ASP A N 1
ATOM 773 C CA . ASP A 1 96 ? -8.887 15.331 -16.180 1.00 40.78 96 ASP A CA 1
ATOM 774 C C . ASP A 1 96 ? -9.769 16.575 -16.063 1.00 40.78 96 ASP A C 1
ATOM 776 O O . ASP A 1 96 ? -10.883 16.511 -15.553 1.00 40.78 96 ASP A O 1
ATOM 780 N N . ASN A 1 97 ? -9.203 17.712 -16.481 1.00 40.47 97 ASN A N 1
ATOM 781 C CA . ASN A 1 97 ? -9.818 19.028 -16.635 1.00 40.47 97 ASN A CA 1
ATOM 782 C C . ASN A 1 97 ? -10.794 19.426 -15.510 1.00 40.47 97 ASN A C 1
ATOM 784 O O . ASN A 1 97 ? -11.987 19.111 -15.598 1.00 40.47 97 ASN A O 1
ATOM 788 N N . PRO A 1 98 ? -10.361 20.219 -14.508 1.00 39.06 98 PRO A N 1
ATOM 789 C CA . PRO A 1 98 ? -11.339 20.937 -13.710 1.00 39.06 98 PRO A CA 1
ATOM 790 C C . PRO A 1 98 ? -12.078 21.885 -14.668 1.00 39.06 98 PRO A C 1
ATOM 792 O O . PRO A 1 98 ? -11.450 22.696 -15.350 1.00 39.06 98 PRO A O 1
ATOM 795 N N . LYS A 1 99 ? -13.393 21.686 -14.794 1.00 35.75 99 LYS A N 1
ATOM 796 C CA . LYS A 1 99 ? -14.285 22.587 -15.533 1.00 35.75 99 LYS A CA 1
ATOM 797 C C . LYS A 1 99 ? -14.205 24.010 -14.997 1.00 35.75 99 LYS A C 1
ATOM 799 O O . LYS A 1 99 ? -14.104 24.155 -13.759 1.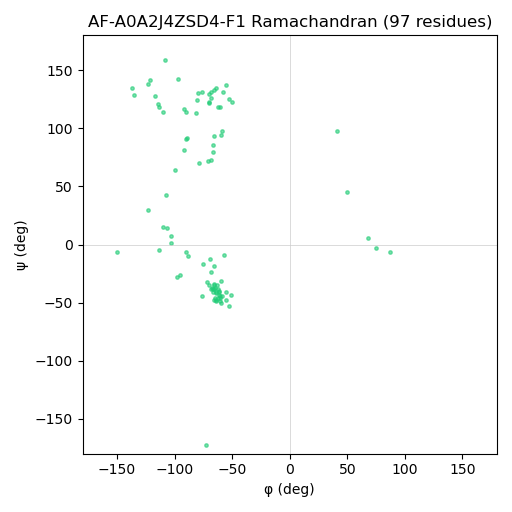00 35.75 99 LYS A O 1
#

Nearest PDB structures (foldseek):
  8egb-assembly1_K  TM=6.037E-01  e=7.209E+00  Escherichia coli
  7py5-assembly1_E  TM=6.072E-01  e=7.665E+00  Escherichia coli
  6g2j-assembly1_d  TM=3.841E-01  e=4.152E+00  Mus musculus